Protein AF-A0AAV2E8G3-F1 (afdb_monomer_lite)

InterPro domains:
  IPR005162 Retrotransposon-derived protein PEG10, N-terminal capsid-like domain [PF03732] (43-99)

Foldseek 3Di:
DPLPQQADALDPPDDPVSNVVVLVVVLVVDDDPPDDSFRSSVVCVLPNYDHPRNVVVVPDPPPCPVTSVSVVVVCCVVRPPPVNVVVVVVVVVVVVVVVPDPPDDD

Sequence (106 aa):
MLQSEIEFNGMMREDAHAHVKSFYELTDGIKVKGVPQKAIRLRLFPFPLNGPTKKWLNNQPHHSIASWDDLCKKFSTRYIPPSKMALMRSEIIMFYEEEDEPLFEE

pLDDT: mean 72.89, std 15.79, range [37.88, 92.06]

Radius of gyration: 17.18 Å; chains: 1; bounding box: 50×40×43 Å

Organism: NCBI:txid586398

Secondary structure (DSSP, 8-state):
-TTSSS-B---TTS-HHHHHHHHHHHHHT---TT--HHHHHHHHTTSSB-HHHHHHHHTSPTTS--SHHHHHHHHHHHHS-HHHHHHHHHHHHHHHHHHT------

Structure (mmCIF, N/CA/C/O backbone):
data_AF-A0AAV2E8G3-F1
#
_entry.id   AF-A0AAV2E8G3-F1
#
loop_
_atom_site.group_PDB
_atom_site.id
_atom_site.type_symbol
_atom_site.label_atom_id
_atom_site.label_alt_id
_atom_site.label_comp_id
_atom_site.label_asym_id
_atom_site.label_entity_id
_atom_site.label_seq_id
_atom_site.pdbx_PDB_ins_code
_atom_site.Cartn_x
_atom_site.Cartn_y
_atom_site.Cartn_z
_atom_site.occupancy
_atom_site.B_iso_or_equiv
_atom_site.auth_seq_id
_atom_site.auth_comp_id
_atom_site.auth_asym_id
_atom_site.auth_atom_id
_atom_site.pdbx_PDB_model_num
ATOM 1 N N . MET A 1 1 ? 5.789 21.144 3.736 1.00 38.62 1 MET A N 1
ATOM 2 C CA . MET A 1 1 ? 4.745 20.580 2.854 1.00 38.62 1 MET A CA 1
ATOM 3 C C . MET A 1 1 ? 4.874 19.067 2.941 1.00 38.62 1 MET A C 1
ATOM 5 O O . MET A 1 1 ? 5.885 18.555 2.502 1.00 38.62 1 MET A O 1
ATOM 9 N N . LEU A 1 2 ? 3.920 18.368 3.565 1.00 41.75 2 LEU A N 1
ATOM 10 C CA . LEU A 1 2 ? 3.990 16.916 3.850 1.00 41.75 2 LEU A CA 1
ATOM 11 C C . LEU A 1 2 ? 3.728 16.021 2.620 1.00 41.75 2 LEU A C 1
ATOM 13 O O . LEU A 1 2 ? 3.635 14.807 2.736 1.00 41.75 2 LEU A O 1
ATOM 17 N N . GLN A 1 3 ? 3.544 16.618 1.441 1.00 44.22 3 GLN A N 1
ATOM 18 C CA . GLN A 1 3 ? 3.046 15.921 0.256 1.00 44.22 3 GLN A CA 1
ATOM 19 C C . GLN A 1 3 ? 4.149 15.187 -0.526 1.00 44.22 3 GLN A C 1
ATOM 21 O O . GLN A 1 3 ? 3.835 14.262 -1.263 1.00 44.22 3 GLN A O 1
ATOM 26 N N . SER A 1 4 ? 5.425 15.556 -0.347 1.00 49.69 4 SER A N 1
ATOM 27 C CA . SER A 1 4 ? 6.543 15.010 -1.133 1.00 49.69 4 SER A CA 1
ATOM 28 C C . SER A 1 4 ? 7.157 13.720 -0.580 1.00 49.69 4 SER A C 1
ATOM 30 O O . SER A 1 4 ? 7.846 13.032 -1.320 1.00 49.69 4 SER A O 1
ATOM 32 N N . GLU A 1 5 ? 6.939 13.378 0.695 1.00 52.62 5 GLU A N 1
ATOM 33 C CA . GLU A 1 5 ? 7.536 12.178 1.324 1.00 52.62 5 GLU A CA 1
ATOM 34 C C . GLU A 1 5 ? 6.665 10.921 1.208 1.00 52.62 5 GLU A C 1
ATOM 36 O O . GLU A 1 5 ? 7.113 9.820 1.513 1.00 52.62 5 GLU A O 1
ATOM 41 N N . ILE A 1 6 ? 5.419 11.070 0.755 1.00 60.81 6 ILE A N 1
ATOM 42 C CA . ILE A 1 6 ? 4.440 9.980 0.708 1.00 60.81 6 ILE A CA 1
ATOM 43 C C . ILE A 1 6 ? 4.097 9.622 -0.738 1.00 60.81 6 ILE A C 1
ATOM 45 O O . ILE A 1 6 ? 3.353 8.685 -0.968 1.00 60.81 6 ILE A O 1
ATOM 49 N N . GLU A 1 7 ? 4.599 10.343 -1.734 1.00 67.50 7 GLU A N 1
ATOM 50 C CA . GLU A 1 7 ? 4.284 10.050 -3.127 1.00 67.50 7 GLU A CA 1
ATOM 51 C C . GLU A 1 7 ? 5.105 8.853 -3.625 1.00 67.50 7 GLU A C 1
ATOM 53 O O . GLU A 1 7 ? 6.324 8.830 -3.479 1.00 67.50 7 GLU A O 1
ATOM 58 N N . PHE A 1 8 ? 4.442 7.842 -4.193 1.00 72.94 8 PHE A N 1
ATOM 59 C CA . PHE A 1 8 ? 5.118 6.669 -4.754 1.00 72.94 8 PHE A CA 1
ATOM 60 C C . PHE A 1 8 ? 4.727 6.441 -6.208 1.00 72.94 8 PHE A C 1
ATOM 62 O O . PHE A 1 8 ? 3.566 6.172 -6.544 1.00 72.94 8 PHE A O 1
ATOM 69 N N . ASN A 1 9 ? 5.735 6.518 -7.073 1.00 69.19 9 ASN A N 1
ATOM 70 C CA . ASN A 1 9 ? 5.611 6.409 -8.522 1.00 69.19 9 ASN A CA 1
ATOM 71 C C . ASN A 1 9 ? 6.035 5.030 -9.052 1.00 69.19 9 ASN A C 1
ATOM 73 O O . ASN A 1 9 ? 5.817 4.728 -10.229 1.00 69.19 9 ASN A O 1
ATOM 77 N N . GLY A 1 10 ? 6.606 4.180 -8.195 1.00 64.75 10 GLY A N 1
ATOM 78 C CA . GLY A 1 10 ? 7.116 2.861 -8.560 1.00 64.75 10 GLY A CA 1
ATOM 79 C C . GLY A 1 10 ? 8.444 2.914 -9.317 1.00 64.75 10 GLY A C 1
ATOM 80 O O . GLY A 1 10 ? 8.728 2.012 -10.106 1.00 64.75 10 GLY A O 1
ATOM 81 N N . MET A 1 11 ? 9.239 3.973 -9.134 1.00 70.25 11 MET A N 1
ATOM 82 C CA . MET A 1 11 ? 10.546 4.102 -9.780 1.00 70.25 11 MET A CA 1
ATOM 83 C C . MET A 1 11 ? 11.593 3.205 -9.112 1.00 70.25 11 MET A C 1
ATOM 85 O O . MET A 1 11 ? 11.543 2.946 -7.916 1.00 70.25 11 MET A O 1
ATOM 89 N N . MET A 1 12 ? 12.611 2.789 -9.872 1.00 55.66 12 MET A N 1
ATOM 90 C CA . MET A 1 12 ? 13.666 1.872 -9.404 1.00 55.66 12 MET A CA 1
ATOM 91 C C . MET A 1 12 ? 14.467 2.396 -8.193 1.00 55.66 12 MET A C 1
ATOM 93 O O . MET A 1 12 ? 15.098 1.612 -7.489 1.00 55.66 12 MET A O 1
ATOM 97 N N . ARG A 1 13 ? 14.446 3.717 -7.963 1.00 61.03 13 ARG A N 1
ATOM 98 C CA . ARG A 1 13 ? 15.113 4.402 -6.844 1.00 61.03 13 ARG A CA 1
ATOM 99 C C . ARG A 1 13 ? 14.216 4.609 -5.619 1.00 61.03 13 ARG A C 1
ATOM 101 O O . ARG A 1 13 ? 14.736 4.954 -4.567 1.00 61.03 13 ARG A O 1
ATOM 108 N N . GLU A 1 14 ? 12.902 4.438 -5.753 1.00 67.81 14 GLU A N 1
ATOM 109 C CA . GLU A 1 14 ? 11.966 4.592 -4.639 1.00 67.81 14 GLU A CA 1
ATOM 110 C C . GLU A 1 14 ? 11.930 3.301 -3.813 1.00 67.81 14 GLU A C 1
ATOM 112 O O . GLU A 1 14 ? 11.862 2.191 -4.353 1.00 67.81 14 GLU A O 1
ATOM 117 N N . ASP A 1 15 ? 11.968 3.437 -2.489 1.00 70.19 15 ASP A N 1
ATOM 118 C CA . ASP A 1 15 ? 11.855 2.300 -1.586 1.00 70.19 15 ASP A CA 1
ATOM 119 C C . ASP A 1 15 ? 10.384 2.032 -1.240 1.00 70.19 15 ASP A C 1
ATOM 121 O O . ASP A 1 15 ? 9.765 2.721 -0.427 1.00 70.19 15 ASP A O 1
ATOM 125 N N . ALA A 1 16 ? 9.826 0.993 -1.865 1.00 71.56 16 ALA A N 1
ATOM 126 C CA . ALA A 1 16 ? 8.467 0.532 -1.607 1.00 71.56 16 ALA A CA 1
ATOM 127 C C . ALA A 1 16 ? 8.239 0.151 -0.132 1.00 71.56 16 ALA A C 1
ATOM 129 O O . ALA A 1 16 ? 7.123 0.294 0.362 1.00 71.56 16 ALA A O 1
ATOM 130 N N . HIS A 1 17 ? 9.271 -0.319 0.575 1.00 70.19 17 HIS A N 1
ATOM 131 C CA . HIS A 1 17 ? 9.162 -0.695 1.981 1.00 70.19 17 HIS A CA 1
ATOM 132 C C . HIS A 1 17 ? 9.066 0.534 2.884 1.00 70.19 17 HIS A C 1
ATOM 134 O O . HIS A 1 17 ? 8.146 0.620 3.698 1.00 70.19 17 HIS A O 1
ATOM 140 N N . ALA A 1 18 ? 9.951 1.516 2.687 1.00 74.19 18 ALA A N 1
ATOM 141 C CA . ALA A 1 18 ? 9.889 2.787 3.405 1.00 74.19 18 ALA A CA 1
ATOM 142 C C . ALA A 1 18 ? 8.539 3.487 3.181 1.00 74.19 18 ALA A C 1
ATOM 144 O O . ALA A 1 18 ? 7.895 3.911 4.137 1.00 74.19 18 ALA A O 1
ATOM 145 N N . HIS A 1 19 ? 8.052 3.500 1.937 1.00 73.94 19 HIS A N 1
ATOM 146 C CA . HIS A 1 19 ? 6.743 4.055 1.600 1.00 73.94 19 HIS A CA 1
ATOM 147 C C . HIS A 1 19 ? 5.592 3.374 2.355 1.00 73.94 19 HIS A C 1
ATOM 149 O O . HIS A 1 19 ? 4.727 4.044 2.923 1.00 73.94 19 HIS A O 1
ATOM 155 N N . VAL A 1 20 ? 5.582 2.036 2.392 1.00 75.25 20 VAL A N 1
ATOM 156 C CA . VAL A 1 20 ? 4.570 1.284 3.142 1.00 75.25 20 VAL A CA 1
ATOM 157 C C . VAL A 1 20 ? 4.660 1.621 4.630 1.00 75.25 20 VAL A C 1
ATOM 159 O O . VAL A 1 20 ? 3.628 1.907 5.232 1.00 75.25 20 VAL A O 1
ATOM 162 N N . LYS A 1 21 ? 5.860 1.669 5.220 1.00 78.88 21 LYS A N 1
ATOM 163 C CA . LYS A 1 21 ? 6.047 2.028 6.635 1.00 78.88 21 LYS A CA 1
ATOM 164 C C . LYS A 1 21 ? 5.484 3.418 6.955 1.00 78.88 21 LYS A C 1
ATOM 166 O O . LYS A 1 21 ? 4.653 3.535 7.854 1.00 78.88 21 LYS A O 1
ATOM 171 N N . SER A 1 22 ? 5.835 4.438 6.172 1.00 76.62 22 SER A N 1
ATOM 172 C CA . SER A 1 22 ? 5.302 5.797 6.346 1.00 76.62 22 SER A CA 1
ATOM 173 C C . SER A 1 22 ? 3.778 5.844 6.192 1.00 76.62 22 SER A C 1
ATOM 175 O O . SER A 1 22 ? 3.090 6.548 6.930 1.00 76.62 22 SER A O 1
ATOM 177 N N . PHE A 1 23 ? 3.208 5.046 5.284 1.00 79.62 23 PHE A N 1
ATOM 178 C CA . PHE A 1 23 ? 1.757 4.920 5.150 1.00 79.62 23 PHE A CA 1
ATOM 179 C C . PHE A 1 23 ? 1.093 4.297 6.393 1.00 79.62 23 PHE A C 1
ATOM 181 O O . PHE A 1 23 ? 0.018 4.740 6.814 1.00 79.62 23 PHE A O 1
ATOM 188 N N . TYR A 1 24 ? 1.716 3.289 7.011 1.00 80.44 24 TYR A N 1
ATOM 189 C CA . TYR A 1 24 ? 1.229 2.715 8.270 1.00 80.44 24 TYR A CA 1
ATOM 190 C C . TYR A 1 24 ? 1.221 3.757 9.395 1.00 80.44 24 TYR A C 1
ATOM 192 O O . TYR A 1 24 ? 0.198 3.902 10.062 1.00 80.44 24 TYR A O 1
ATOM 200 N N . GLU A 1 25 ? 2.297 4.531 9.544 1.00 81.44 25 GLU A N 1
ATOM 201 C CA . GLU A 1 25 ? 2.412 5.584 10.563 1.00 81.44 25 GLU A CA 1
ATOM 202 C C . GLU A 1 25 ? 1.342 6.678 10.385 1.00 81.44 25 GLU A C 1
ATOM 204 O O . GLU A 1 25 ? 0.653 7.048 11.338 1.00 81.44 25 GLU A O 1
ATOM 209 N N . LEU A 1 26 ? 1.113 7.137 9.149 1.00 79.38 26 LEU A N 1
ATOM 210 C CA . LEU A 1 26 ? 0.092 8.147 8.840 1.00 79.38 26 LEU A CA 1
ATOM 211 C C . LEU A 1 26 ? -1.333 7.660 9.112 1.00 79.38 26 LEU A C 1
ATOM 213 O O . LEU A 1 26 ? -2.181 8.410 9.600 1.00 79.38 26 LEU A O 1
ATOM 217 N N . THR A 1 27 ? -1.621 6.403 8.774 1.00 81.19 27 THR A N 1
ATOM 218 C CA . THR A 1 27 ? -2.968 5.841 8.939 1.00 81.19 27 THR A CA 1
ATOM 219 C C . THR A 1 27 ? -3.268 5.416 10.371 1.00 81.19 27 THR A C 1
ATOM 221 O O . THR A 1 27 ? -4.439 5.288 10.730 1.00 81.19 27 THR A O 1
ATOM 224 N N . ASP A 1 28 ? -2.254 5.248 11.219 1.00 83.38 28 ASP A N 1
ATOM 225 C CA . ASP A 1 28 ? -2.447 4.903 12.627 1.00 83.38 28 ASP A CA 1
ATOM 226 C C . ASP A 1 28 ? -3.058 6.030 13.455 1.00 83.38 28 ASP A C 1
ATOM 228 O O . ASP A 1 28 ? -3.871 5.747 14.343 1.00 83.38 28 ASP A O 1
ATOM 232 N N . GLY A 1 29 ? -2.769 7.284 13.099 1.00 82.50 29 GLY A N 1
ATOM 233 C CA . GLY A 1 29 ? -3.417 8.462 13.680 1.00 82.50 29 GLY A CA 1
ATOM 234 C C . GLY A 1 29 ? -4.884 8.635 13.264 1.00 82.50 29 GLY A C 1
ATOM 235 O O . GLY A 1 29 ? -5.628 9.376 13.905 1.00 82.50 29 GLY A O 1
ATOM 236 N N . ILE A 1 30 ? -5.334 7.936 12.218 1.00 84.81 30 ILE A N 1
ATOM 237 C CA . ILE A 1 30 ? -6.707 8.020 11.717 1.00 84.81 30 ILE A CA 1
ATOM 238 C C . ILE A 1 30 ? -7.524 6.898 12.353 1.00 84.81 30 ILE A C 1
ATOM 240 O O . ILE A 1 30 ? -7.346 5.725 12.033 1.00 84.81 30 ILE A O 1
ATOM 244 N N . LYS A 1 31 ? -8.455 7.256 13.242 1.00 89.75 31 LYS A N 1
ATOM 245 C CA . LYS A 1 31 ? -9.417 6.324 13.846 1.00 89.75 31 LYS A CA 1
ATOM 246 C C . LYS A 1 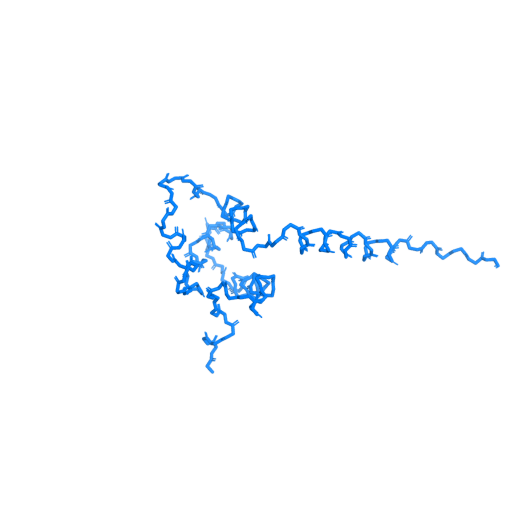31 ? -10.835 6.763 13.511 1.00 89.75 31 LYS A C 1
ATOM 248 O O . LYS A 1 31 ? -11.232 7.882 13.822 1.00 89.75 31 LYS A O 1
ATOM 253 N N . VAL A 1 32 ? -11.620 5.864 12.921 1.00 89.38 32 VAL A N 1
ATOM 254 C CA . VAL A 1 32 ? -13.051 6.085 12.675 1.00 89.38 32 VAL A CA 1
ATOM 255 C C . VAL A 1 32 ? -13.842 5.065 13.484 1.00 89.38 32 VAL A C 1
ATOM 257 O O . VAL A 1 32 ? -13.628 3.859 13.364 1.00 89.38 32 VAL A O 1
ATOM 260 N N . LYS A 1 33 ? -14.750 5.547 14.340 1.00 92.06 33 LYS A N 1
ATOM 261 C CA . LYS A 1 33 ? -15.548 4.690 15.225 1.00 92.06 33 LYS A CA 1
ATOM 262 C C . LYS A 1 33 ? -16.341 3.668 14.404 1.00 92.06 33 LYS A C 1
ATOM 264 O O . LYS A 1 33 ? -17.061 4.039 13.483 1.00 92.06 33 LYS A O 1
ATOM 269 N N . GLY A 1 34 ? -16.215 2.390 14.760 1.00 90.38 34 GLY A N 1
ATOM 270 C CA . GLY A 1 34 ? -16.922 1.291 14.094 1.00 90.38 34 GLY A CA 1
ATOM 271 C C . GLY A 1 34 ? -16.327 0.853 12.752 1.00 90.38 34 GLY A C 1
ATOM 272 O O . GLY A 1 34 ? -16.882 -0.042 12.124 1.00 90.38 34 GLY A O 1
ATOM 273 N N . VAL A 1 35 ? -15.203 1.432 12.314 1.00 89.31 35 VAL A N 1
ATOM 274 C CA . VAL A 1 35 ? -14.531 1.038 11.069 1.00 89.31 35 VAL A CA 1
ATOM 275 C C . VAL A 1 35 ? -13.203 0.344 11.393 1.00 89.31 35 VAL A C 1
ATOM 277 O O . VAL A 1 35 ? -12.368 0.922 12.090 1.00 89.31 35 VAL A O 1
ATOM 280 N N . PRO A 1 36 ? -12.958 -0.878 10.885 1.00 90.38 36 PRO A N 1
ATOM 281 C CA . PRO A 1 36 ? -11.676 -1.552 11.065 1.00 90.38 36 PRO A CA 1
ATOM 282 C C . PRO A 1 36 ? -10.520 -0.778 10.417 1.00 90.38 36 PRO A C 1
ATOM 284 O O . PRO A 1 36 ? -10.648 -0.301 9.288 1.00 90.38 36 PRO A O 1
ATOM 287 N N . GLN A 1 37 ? -9.344 -0.748 11.058 1.00 86.94 37 GLN A N 1
ATOM 288 C CA . GLN A 1 37 ? -8.178 -0.038 10.504 1.00 86.94 37 GLN A CA 1
ATOM 289 C C . GLN A 1 37 ? -7.756 -0.529 9.122 1.00 86.94 37 GLN A C 1
ATOM 291 O O . GLN A 1 37 ? -7.363 0.269 8.274 1.00 86.94 37 GLN A O 1
ATOM 296 N N . LYS A 1 38 ? -7.887 -1.830 8.854 1.00 86.62 38 LYS A N 1
ATOM 297 C CA . LYS A 1 38 ? -7.617 -2.393 7.526 1.00 86.62 38 LYS A CA 1
ATOM 298 C C . LYS A 1 38 ? -8.511 -1.776 6.439 1.00 86.62 38 LYS A C 1
ATOM 300 O O . LYS A 1 38 ? -8.034 -1.538 5.336 1.00 86.62 38 LYS A O 1
ATOM 305 N N . ALA A 1 39 ? -9.774 -1.469 6.745 1.00 87.19 39 ALA A N 1
ATOM 306 C CA . ALA A 1 39 ? -10.695 -0.837 5.798 1.00 87.19 39 ALA A CA 1
ATOM 307 C C . ALA A 1 39 ? -10.345 0.641 5.557 1.00 87.19 39 ALA A C 1
ATOM 309 O O . ALA A 1 39 ? -10.420 1.119 4.425 1.00 87.19 39 ALA A O 1
ATOM 310 N N . ILE A 1 40 ? -9.903 1.347 6.604 1.00 88.00 40 ILE A N 1
ATOM 311 C CA . ILE A 1 40 ? -9.389 2.720 6.494 1.00 88.00 40 ILE A CA 1
ATOM 312 C C . ILE A 1 40 ? -8.146 2.741 5.598 1.00 88.00 40 ILE A C 1
ATOM 314 O O . ILE A 1 40 ? -8.109 3.487 4.621 1.00 88.00 40 ILE A O 1
ATOM 318 N N . ARG A 1 41 ? -7.175 1.858 5.857 1.00 86.94 41 ARG A N 1
ATOM 319 C CA . ARG A 1 41 ? -5.956 1.713 5.045 1.00 86.94 41 ARG A CA 1
ATOM 320 C C . ARG A 1 41 ? -6.264 1.372 3.591 1.00 86.94 41 ARG A C 1
ATOM 322 O O . ARG A 1 41 ? -5.765 2.048 2.700 1.00 86.94 41 ARG A O 1
ATOM 329 N N . LEU A 1 42 ? -7.148 0.404 3.343 1.00 88.00 42 LEU A N 1
ATOM 330 C CA . LEU A 1 42 ? -7.570 0.034 1.990 1.00 88.00 42 LEU A CA 1
ATOM 331 C C . LEU A 1 42 ? -8.144 1.230 1.215 1.00 88.00 42 LEU A C 1
ATOM 333 O O . LEU A 1 42 ? -7.831 1.414 0.042 1.00 88.00 42 LEU A O 1
ATOM 337 N N . ARG A 1 43 ? -8.945 2.073 1.878 1.00 88.75 43 ARG A N 1
ATOM 338 C CA . ARG A 1 43 ? -9.544 3.264 1.262 1.00 88.75 43 ARG A CA 1
ATOM 339 C C . ARG A 1 43 ? -8.548 4.405 1.051 1.00 88.75 43 ARG A C 1
ATOM 341 O O . ARG A 1 43 ? -8.721 5.184 0.118 1.00 88.75 43 ARG A O 1
ATOM 348 N N . LEU A 1 44 ? -7.536 4.520 1.909 1.00 86.12 44 LEU A N 1
ATOM 349 C CA . LEU A 1 44 ? -6.543 5.595 1.857 1.00 86.12 44 LEU A CA 1
ATOM 350 C C . LEU A 1 44 ? -5.329 5.273 0.979 1.00 86.12 44 LEU A C 1
ATOM 352 O O . LEU A 1 44 ? -4.660 6.189 0.512 1.00 86.12 44 LEU A O 1
ATOM 356 N N . PHE A 1 45 ? -5.066 3.999 0.697 1.00 84.50 45 PHE A N 1
ATOM 357 C CA . PHE A 1 45 ? -3.919 3.565 -0.103 1.00 84.50 45 PHE A CA 1
ATOM 358 C C . PHE A 1 45 ? -3.795 4.214 -1.490 1.00 84.50 45 PHE A C 1
ATOM 360 O O . PHE A 1 45 ? -2.674 4.493 -1.893 1.00 84.50 45 PHE A O 1
ATOM 367 N N . PRO A 1 46 ? -4.879 4.514 -2.236 1.00 84.81 46 PRO A N 1
ATOM 368 C CA . PRO A 1 46 ? -4.758 5.137 -3.557 1.00 84.81 46 PRO A CA 1
ATOM 369 C C . PRO A 1 46 ? -4.274 6.597 -3.551 1.00 84.81 46 PRO A C 1
ATOM 371 O O . PRO A 1 46 ? -3.876 7.104 -4.600 1.00 84.81 46 PRO A O 1
ATOM 374 N N . PHE A 1 47 ? -4.368 7.300 -2.417 1.00 82.12 47 PHE A N 1
ATOM 375 C CA . PHE A 1 47 ? -4.022 8.723 -2.312 1.00 82.12 47 PHE A CA 1
ATOM 376 C C . PHE A 1 47 ? -2.533 9.015 -2.518 1.00 82.12 47 PHE A C 1
ATOM 378 O O . PHE A 1 47 ? -2.233 9.874 -3.346 1.00 82.12 47 PHE A O 1
ATOM 385 N N . PRO A 1 48 ? -1.612 8.320 -1.829 1.00 79.94 48 PRO A N 1
ATOM 386 C CA . PRO A 1 48 ? -0.177 8.530 -2.004 1.00 79.94 48 PRO A CA 1
ATOM 387 C C . PRO A 1 48 ? 0.392 7.956 -3.316 1.00 79.94 48 PRO A C 1
ATOM 389 O O . PRO A 1 48 ? 1.545 8.204 -3.659 1.00 79.94 48 PRO A O 1
ATOM 392 N N . LEU A 1 49 ? -0.390 7.188 -4.079 1.00 82.12 49 LEU A N 1
ATOM 393 C CA . LEU A 1 49 ? 0.067 6.634 -5.351 1.00 82.12 49 LEU A CA 1
ATOM 394 C C . LEU A 1 49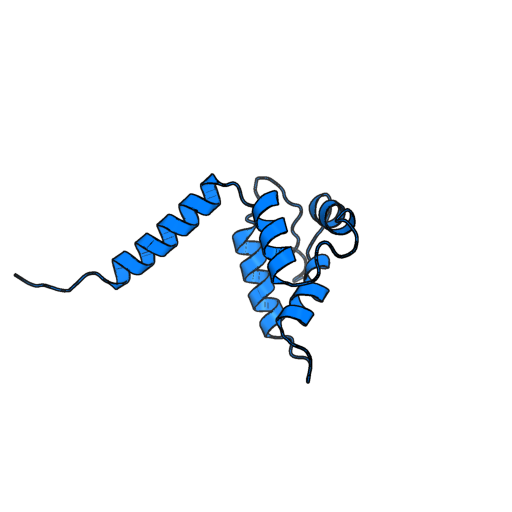 ? -0.053 7.659 -6.474 1.00 82.12 49 LEU A C 1
ATOM 396 O O . LEU A 1 49 ? -1.106 8.288 -6.648 1.00 82.12 49 LEU A O 1
ATOM 400 N N . ASN A 1 50 ? 0.970 7.715 -7.325 1.00 80.56 50 ASN A N 1
ATOM 401 C CA . ASN A 1 50 ? 0.916 8.483 -8.561 1.00 80.56 50 ASN A CA 1
ATOM 402 C C . ASN A 1 50 ? 1.455 7.689 -9.769 1.00 80.56 50 ASN A C 1
ATOM 404 O O . ASN A 1 50 ? 1.915 6.547 -9.652 1.00 80.56 50 ASN A O 1
ATOM 408 N N . GLY A 1 51 ? 1.261 8.248 -10.965 1.00 84.56 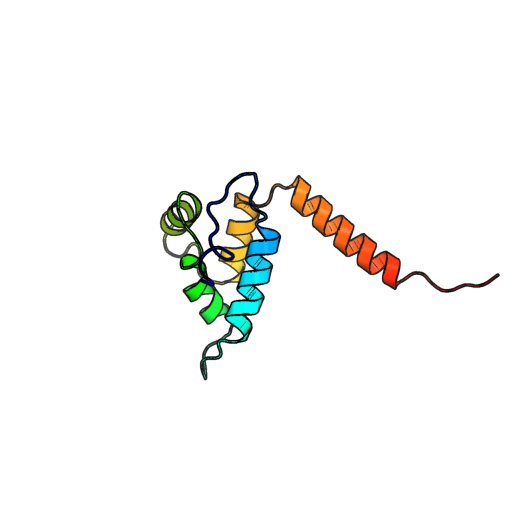51 GLY A N 1
ATOM 409 C CA . GLY A 1 51 ? 1.818 7.753 -12.216 1.00 84.56 51 GLY A CA 1
ATOM 410 C C . GLY A 1 51 ? 1.505 6.272 -12.504 1.00 84.56 51 GLY A C 1
ATOM 411 O O . GLY A 1 51 ? 0.337 5.859 -12.464 1.00 84.56 51 GLY A O 1
ATOM 412 N N . PRO A 1 52 ? 2.526 5.454 -12.829 1.00 81.81 52 PRO A N 1
ATOM 413 C CA . PRO A 1 52 ? 2.357 4.042 -13.175 1.00 81.81 52 PRO A CA 1
ATOM 414 C C . PRO A 1 52 ? 1.696 3.195 -12.081 1.00 81.81 52 PRO A C 1
ATOM 416 O O . PRO A 1 52 ? 0.940 2.275 -12.401 1.00 81.81 52 PRO A O 1
ATOM 419 N N . THR A 1 53 ? 1.942 3.502 -10.805 1.00 83.94 53 THR A N 1
ATOM 420 C CA . THR A 1 53 ? 1.419 2.716 -9.678 1.00 83.94 53 THR A CA 1
ATOM 421 C C . THR A 1 53 ? -0.066 2.945 -9.461 1.00 83.94 53 THR A C 1
ATOM 423 O O . THR A 1 53 ? -0.832 1.988 -9.321 1.00 83.94 53 THR A O 1
ATOM 426 N N . LYS A 1 54 ? -0.509 4.201 -9.555 1.00 85.75 54 LYS A N 1
ATOM 427 C CA . LYS A 1 54 ? -1.938 4.528 -9.518 1.00 85.75 54 LYS A CA 1
ATOM 428 C C . LYS A 1 54 ? -2.687 3.910 -10.700 1.00 85.75 54 LYS A C 1
ATOM 430 O O . LYS A 1 54 ? -3.764 3.344 -10.527 1.00 85.75 54 LYS A O 1
ATOM 435 N N . LYS A 1 55 ? -2.088 3.953 -11.898 1.00 87.69 55 LYS A N 1
ATOM 436 C CA . LYS A 1 55 ? -2.653 3.324 -13.102 1.00 87.69 55 LYS A CA 1
ATOM 437 C C . LYS A 1 55 ? -2.773 1.805 -12.951 1.00 87.69 55 LYS A C 1
ATOM 439 O O . LYS A 1 55 ? -3.793 1.239 -13.326 1.00 87.69 55 LYS A O 1
ATOM 444 N N . TRP A 1 56 ? -1.766 1.144 -12.378 1.00 90.12 56 TRP A N 1
ATOM 445 C CA . TRP A 1 56 ? -1.816 -0.294 -12.097 1.00 90.12 56 TRP A CA 1
ATOM 446 C C . TRP A 1 56 ? -2.932 -0.664 -11.116 1.00 90.12 56 TRP A C 1
ATOM 448 O O . TRP A 1 56 ? -3.638 -1.645 -11.359 1.00 90.12 56 TRP A O 1
ATOM 458 N N . LEU A 1 57 ? -3.108 0.120 -10.046 1.00 88.12 57 LEU A N 1
ATOM 459 C CA . LEU A 1 57 ? -4.155 -0.125 -9.055 1.00 88.12 57 LEU A CA 1
ATOM 460 C C . LEU A 1 57 ? -5.552 0.015 -9.678 1.00 88.12 57 LEU A C 1
ATOM 462 O O . LEU A 1 57 ? -6.403 -0.846 -9.476 1.00 88.12 57 LEU A O 1
ATOM 466 N N . ASN A 1 58 ? -5.760 1.047 -10.499 1.00 87.31 58 ASN A N 1
ATOM 467 C CA . ASN A 1 58 ? -7.029 1.277 -11.197 1.00 87.31 58 ASN A CA 1
ATOM 468 C C . ASN A 1 58 ? -7.336 0.217 -12.268 1.00 87.31 58 ASN A C 1
ATOM 470 O O . ASN A 1 58 ? -8.497 -0.010 -12.587 1.00 87.31 58 ASN A O 1
ATOM 474 N N . ASN A 1 59 ? -6.307 -0.438 -12.813 1.00 89.75 59 ASN A N 1
ATOM 475 C CA . ASN A 1 59 ? -6.447 -1.490 -13.822 1.00 89.75 59 ASN A CA 1
ATOM 476 C C . ASN A 1 59 ? -6.651 -2.890 -13.219 1.00 89.75 59 ASN A C 1
ATOM 478 O O . ASN A 1 59 ? -6.660 -3.879 -13.956 1.00 89.75 59 ASN A O 1
ATOM 482 N N . GLN A 1 60 ? -6.765 -3.014 -11.894 1.00 89.62 60 GLN A N 1
ATOM 483 C CA . GLN A 1 60 ? -7.060 -4.303 -11.281 1.00 89.62 60 GLN A CA 1
ATOM 484 C C . GLN A 1 60 ? -8.479 -4.757 -11.655 1.00 89.62 60 GLN A C 1
ATOM 486 O O . GLN A 1 60 ? -9.399 -3.939 -11.650 1.00 89.62 60 GLN A O 1
ATOM 491 N N . PRO A 1 61 ? -8.694 -6.054 -11.945 1.00 89.19 61 PRO A N 1
ATOM 492 C CA . PRO A 1 61 ? -10.033 -6.566 -12.199 1.00 89.19 61 PRO A CA 1
ATOM 493 C C . PRO A 1 61 ? -10.985 -6.249 -11.041 1.00 89.19 61 PRO A C 1
ATOM 495 O O . PRO A 1 61 ? -10.574 -6.271 -9.872 1.00 89.19 61 PRO A O 1
ATOM 498 N N . HIS A 1 62 ? -12.258 -6.007 -11.361 1.00 81.25 62 HIS A N 1
ATOM 499 C CA . HIS A 1 62 ? -13.308 -5.807 -10.362 1.00 81.25 62 HIS A CA 1
ATOM 500 C C . HIS A 1 62 ? -13.285 -6.936 -9.326 1.00 81.25 62 HIS A C 1
ATOM 502 O O . HIS A 1 62 ? -13.117 -8.104 -9.673 1.00 81.25 62 HIS A O 1
ATOM 508 N N . HIS A 1 63 ? -13.417 -6.576 -8.048 1.00 82.06 63 HIS A N 1
ATOM 509 C CA . HIS A 1 63 ? -13.384 -7.498 -6.903 1.00 82.06 63 HIS A CA 1
ATOM 510 C C . HIS A 1 63 ? -12.066 -8.261 -6.684 1.00 82.06 63 HIS A C 1
ATOM 512 O O . HIS A 1 63 ? -11.972 -9.028 -5.732 1.00 82.06 63 HIS A O 1
ATOM 518 N N . SER A 1 64 ? -11.021 -8.037 -7.491 1.00 85.81 64 SER A N 1
ATOM 519 C CA . SER A 1 64 ? -9.734 -8.719 -7.286 1.00 85.81 64 SER A CA 1
ATOM 520 C C . SER A 1 64 ? -8.945 -8.201 -6.080 1.00 85.81 64 SER A C 1
ATOM 522 O O . SER A 1 64 ? -8.032 -8.878 -5.617 1.00 85.81 64 SER A O 1
ATOM 524 N N . ILE A 1 65 ? -9.284 -7.012 -5.577 1.00 87.75 65 ILE A N 1
ATOM 525 C CA . ILE A 1 65 ? -8.803 -6.476 -4.304 1.00 87.75 65 ILE A CA 1
ATOM 526 C C . ILE A 1 65 ? -10.034 -6.242 -3.431 1.00 87.75 65 ILE A C 1
ATOM 528 O O . ILE A 1 65 ? -10.687 -5.204 -3.535 1.00 87.75 65 ILE A O 1
ATOM 532 N N . ALA A 1 66 ? -10.380 -7.238 -2.618 1.00 87.44 66 ALA A N 1
ATOM 533 C CA . ALA A 1 66 ? -11.518 -7.168 -1.703 1.00 87.44 66 ALA A CA 1
ATOM 534 C C . ALA A 1 66 ? -11.090 -6.784 -0.278 1.00 87.44 66 ALA A C 1
ATOM 536 O O . ALA A 1 66 ? -11.884 -6.234 0.485 1.00 87.44 66 ALA A O 1
ATOM 537 N N . SER A 1 67 ? -9.832 -7.047 0.078 1.00 88.75 67 SER A N 1
ATOM 538 C CA . SER A 1 67 ? -9.279 -6.786 1.402 1.00 88.75 67 SER A CA 1
ATOM 539 C C . SER A 1 67 ? -7.934 -6.059 1.344 1.00 88.75 67 SER A C 1
ATOM 541 O O . SER A 1 67 ? -7.261 -6.001 0.312 1.00 88.75 67 SER A O 1
ATOM 543 N N . TRP A 1 68 ? -7.522 -5.516 2.492 1.00 86.50 68 TRP A N 1
ATOM 544 C CA . TRP A 1 68 ? -6.175 -4.970 2.675 1.00 86.50 68 TRP A CA 1
ATOM 545 C C . TRP A 1 68 ? -5.088 -6.019 2.408 1.00 86.50 68 TRP A C 1
ATOM 547 O O . TRP A 1 68 ? -4.057 -5.707 1.820 1.00 86.50 68 TRP A O 1
ATOM 557 N N . ASP A 1 69 ? -5.330 -7.269 2.800 1.00 85.75 69 ASP A N 1
ATOM 558 C CA . ASP A 1 69 ? -4.364 -8.355 2.649 1.00 85.75 69 ASP A CA 1
ATOM 559 C C . ASP A 1 69 ? -4.183 -8.741 1.162 1.00 85.75 69 ASP A C 1
ATOM 561 O O . ASP A 1 69 ? -3.051 -8.939 0.709 1.00 85.75 69 ASP A O 1
ATOM 565 N N . ASP A 1 70 ? -5.263 -8.733 0.366 1.00 86.88 70 ASP A N 1
ATOM 566 C CA . ASP A 1 70 ? -5.193 -8.930 -1.094 1.00 86.88 70 ASP A CA 1
ATOM 567 C C . ASP A 1 70 ? -4.388 -7.825 -1.781 1.00 86.88 70 ASP A C 1
ATOM 569 O O . ASP A 1 70 ? -3.568 -8.097 -2.668 1.00 86.88 70 ASP A O 1
ATOM 573 N N . LEU A 1 71 ? -4.618 -6.576 -1.360 1.00 87.50 71 LEU A N 1
ATOM 574 C CA . LEU A 1 71 ? -3.896 -5.414 -1.863 1.00 87.50 71 LEU A CA 1
ATOM 575 C C . LEU A 1 71 ? -2.402 -5.553 -1.578 1.00 87.50 71 LEU A C 1
ATOM 577 O O . LEU A 1 71 ? -1.603 -5.462 -2.510 1.00 87.50 71 LEU A O 1
ATOM 581 N N . CYS A 1 72 ? -2.031 -5.826 -0.322 1.00 83.50 72 CYS A N 1
ATOM 582 C CA . CYS A 1 72 ? -0.643 -6.017 0.091 1.00 83.50 72 CYS A CA 1
ATOM 583 C C . CYS A 1 72 ? 0.031 -7.113 -0.737 1.00 83.50 72 CYS A C 1
ATOM 585 O O . CYS A 1 72 ?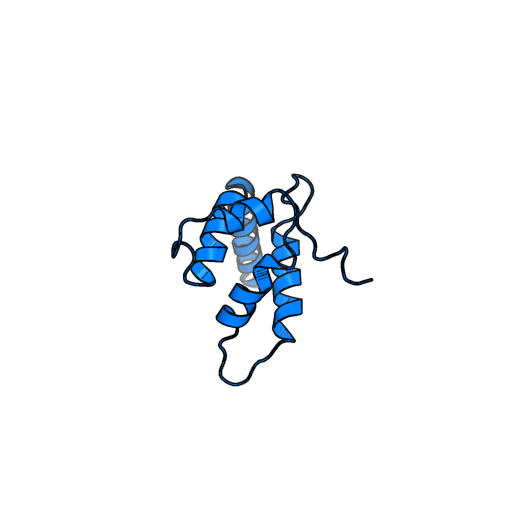 1.080 -6.880 -1.331 1.00 83.50 72 CYS A O 1
ATOM 587 N N . LYS A 1 73 ? -0.605 -8.283 -0.873 1.00 85.00 73 LYS A N 1
ATOM 588 C CA . LYS A 1 73 ? -0.053 -9.408 -1.638 1.00 85.00 73 LYS A CA 1
ATOM 589 C C . LYS A 1 73 ? 0.219 -9.041 -3.098 1.00 85.00 73 LYS A C 1
ATOM 591 O O . LYS A 1 73 ? 1.296 -9.333 -3.624 1.00 85.00 73 LYS A O 1
ATOM 596 N N . LYS A 1 74 ? -0.742 -8.396 -3.764 1.00 87.81 74 LYS A N 1
ATOM 597 C CA . LYS A 1 74 ? -0.615 -7.971 -5.167 1.00 87.81 74 LYS A CA 1
ATOM 598 C C . LYS A 1 74 ? 0.428 -6.872 -5.338 1.00 87.81 74 LYS A C 1
ATOM 600 O O . LYS A 1 74 ? 1.225 -6.939 -6.273 1.00 87.81 74 LYS A O 1
ATOM 605 N N . PHE A 1 75 ? 0.440 -5.895 -4.436 1.00 84.69 75 PHE A N 1
ATOM 606 C CA . PHE A 1 75 ? 1.388 -4.789 -4.454 1.00 84.69 75 PHE A CA 1
ATOM 607 C C . PHE A 1 75 ? 2.820 -5.287 -4.253 1.00 84.69 75 PHE A C 1
ATOM 609 O O . PHE A 1 75 ? 3.683 -5.006 -5.082 1.00 84.69 75 PHE A O 1
ATOM 616 N N . SER A 1 76 ? 3.055 -6.115 -3.232 1.00 79.69 76 SER A N 1
A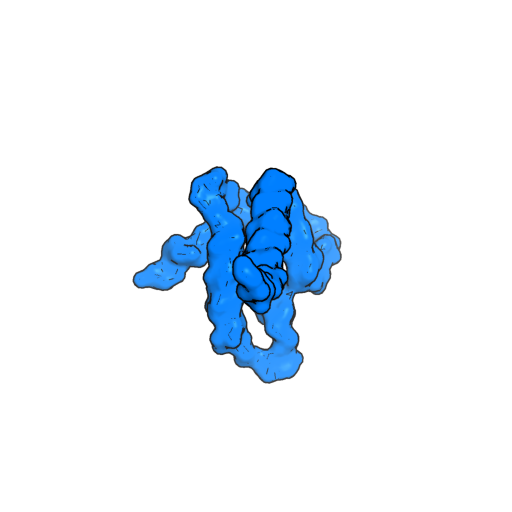TOM 617 C CA . SER A 1 76 ? 4.360 -6.727 -2.978 1.00 79.69 76 SER A CA 1
ATOM 618 C C . SER A 1 76 ? 4.822 -7.578 -4.158 1.00 79.69 76 SER A C 1
ATOM 620 O O . SER A 1 76 ? 5.953 -7.438 -4.597 1.00 79.69 76 SER A O 1
ATOM 622 N N . THR A 1 77 ? 3.939 -8.394 -4.742 1.00 83.12 77 THR A N 1
ATOM 623 C CA . THR A 1 77 ? 4.281 -9.215 -5.920 1.00 83.12 77 THR A CA 1
ATOM 624 C C . THR A 1 77 ? 4.681 -8.365 -7.131 1.00 83.12 77 THR A C 1
ATOM 626 O O . THR A 1 77 ? 5.510 -8.779 -7.937 1.00 83.12 77 THR A O 1
ATOM 629 N N . ARG A 1 78 ? 4.080 -7.180 -7.291 1.00 83.38 78 ARG A N 1
ATOM 630 C CA . ARG A 1 78 ? 4.327 -6.300 -8.438 1.00 83.38 78 ARG A CA 1
ATOM 631 C C . ARG A 1 78 ? 5.559 -5.412 -8.264 1.00 83.38 78 ARG A C 1
ATOM 633 O O . ARG A 1 78 ? 6.265 -5.195 -9.245 1.00 83.38 78 ARG A O 1
ATOM 640 N N . TYR A 1 79 ? 5.765 -4.865 -7.068 1.00 77.88 79 TYR A N 1
ATOM 641 C CA . TYR A 1 79 ? 6.727 -3.784 -6.820 1.00 77.88 79 TYR A CA 1
ATOM 642 C C . TYR A 1 79 ? 7.904 -4.179 -5.927 1.00 77.88 79 TYR A C 1
ATOM 644 O O . TYR A 1 79 ? 8.891 -3.448 -5.893 1.00 77.88 79 TYR A O 1
ATOM 652 N N . ILE A 1 80 ? 7.843 -5.321 -5.234 1.00 71.75 80 ILE A N 1
ATOM 653 C CA . ILE A 1 80 ? 8.956 -5.830 -4.426 1.00 71.75 80 ILE A CA 1
ATOM 654 C C . ILE A 1 80 ? 9.599 -6.999 -5.183 1.00 71.75 80 ILE A C 1
ATOM 656 O O . ILE A 1 80 ? 8.988 -8.062 -5.307 1.00 71.75 80 ILE A O 1
ATOM 660 N N . PRO A 1 81 ? 10.832 -6.835 -5.697 1.00 72.12 81 PRO A N 1
ATOM 661 C CA . PRO A 1 81 ? 11.562 -7.922 -6.332 1.00 72.12 81 PRO A CA 1
ATOM 662 C C . PRO A 1 81 ? 11.694 -9.129 -5.390 1.00 72.12 81 PRO A C 1
ATOM 664 O O . PRO A 1 81 ? 11.940 -8.933 -4.195 1.00 72.12 81 PRO A O 1
ATOM 667 N N . PRO A 1 82 ? 11.633 -10.371 -5.903 1.00 66.19 82 PRO A N 1
ATOM 668 C CA . PRO A 1 82 ? 11.843 -11.572 -5.094 1.00 66.19 82 PRO A CA 1
ATOM 669 C C . PRO A 1 82 ? 13.162 -11.549 -4.307 1.00 66.19 82 PRO A C 1
ATOM 671 O O . PRO A 1 82 ? 13.199 -12.001 -3.167 1.00 66.19 82 PRO A O 1
ATOM 674 N N . SER A 1 83 ? 14.219 -10.956 -4.874 1.00 63.22 83 SER A N 1
ATOM 675 C CA . SER A 1 83 ? 15.516 -10.771 -4.212 1.00 63.22 83 SER A CA 1
ATOM 676 C C . SER A 1 83 ? 15.446 -9.842 -2.995 1.00 63.22 83 SER A C 1
ATOM 678 O O . SER A 1 83 ? 16.016 -10.169 -1.961 1.00 63.22 83 SER A O 1
ATOM 680 N N . LYS A 1 84 ? 14.700 -8.728 -3.066 1.00 63.16 84 LYS A N 1
ATOM 681 C CA . LYS A 1 84 ? 14.471 -7.844 -1.906 1.00 63.16 84 LYS A CA 1
ATOM 682 C C . LYS A 1 84 ? 13.603 -8.514 -0.842 1.00 63.16 84 LYS A C 1
ATOM 684 O O . LYS A 1 84 ? 13.839 -8.325 0.340 1.00 63.16 84 LYS A O 1
ATOM 689 N N . MET A 1 85 ? 12.629 -9.326 -1.251 1.00 61.97 85 MET A N 1
ATOM 690 C CA . MET A 1 85 ? 11.791 -10.086 -0.319 1.00 61.97 85 MET A CA 1
ATOM 691 C C . MET A 1 85 ? 12.585 -11.176 0.416 1.00 61.97 85 MET A C 1
ATOM 693 O O . MET A 1 85 ? 12.341 -11.412 1.596 1.00 61.97 85 MET A O 1
ATOM 697 N N . ALA A 1 86 ? 13.531 -11.829 -0.267 1.00 59.47 86 ALA A N 1
ATOM 698 C CA . ALA A 1 86 ? 14.458 -12.777 0.343 1.00 59.47 86 ALA A CA 1
ATOM 699 C C . ALA A 1 86 ? 15.410 -12.081 1.325 1.00 59.47 86 ALA A C 1
ATOM 701 O O . ALA A 1 86 ? 15.547 -12.565 2.441 1.00 59.47 86 ALA A O 1
ATOM 702 N N . LEU A 1 87 ? 15.966 -10.922 0.946 1.00 60.38 87 LEU A N 1
ATOM 703 C CA . LEU A 1 87 ? 16.806 -10.101 1.825 1.00 60.38 87 LEU A CA 1
ATOM 704 C C . LEU A 1 87 ? 16.058 -9.639 3.082 1.00 60.38 87 LEU A C 1
ATOM 706 O O . LEU A 1 87 ? 16.574 -9.797 4.176 1.00 60.38 87 LEU A O 1
ATOM 710 N N . MET A 1 88 ? 14.813 -9.170 2.956 1.00 59.25 88 MET A N 1
ATOM 711 C CA . MET A 1 88 ? 13.989 -8.788 4.114 1.00 59.25 88 MET A CA 1
ATOM 712 C C . MET A 1 88 ? 13.675 -9.977 5.025 1.00 59.25 88 MET A C 1
ATOM 714 O O . MET A 1 88 ? 13.640 -9.831 6.240 1.00 59.25 88 MET A O 1
ATOM 718 N N . ARG A 1 89 ? 13.439 -11.169 4.459 1.00 59.12 89 ARG A N 1
ATOM 719 C CA . ARG A 1 89 ? 13.243 -12.386 5.260 1.00 59.12 89 ARG A CA 1
ATOM 720 C C . ARG A 1 89 ? 14.521 -12.781 5.985 1.00 59.12 89 ARG A C 1
ATOM 722 O O . ARG A 1 89 ? 14.427 -13.124 7.154 1.00 59.12 89 ARG A O 1
ATOM 729 N N . SER A 1 90 ? 15.677 -12.719 5.323 1.00 54.72 90 SER A N 1
ATOM 730 C CA . SER A 1 90 ? 16.958 -12.971 5.985 1.00 54.72 90 SER A CA 1
ATOM 731 C C . SER A 1 90 ? 17.281 -11.901 7.017 1.00 54.72 90 SER A C 1
ATOM 733 O O . SER A 1 90 ? 17.777 -12.256 8.063 1.00 54.72 90 SER A O 1
ATOM 735 N N . GLU A 1 91 ? 16.964 -10.626 6.785 1.00 52.41 91 GLU A N 1
ATOM 736 C CA . GLU A 1 91 ? 17.155 -9.563 7.777 1.00 52.41 91 GLU A CA 1
ATOM 737 C C . GLU A 1 91 ? 16.256 -9.770 8.990 1.00 52.41 91 GLU A C 1
ATOM 739 O O . GLU 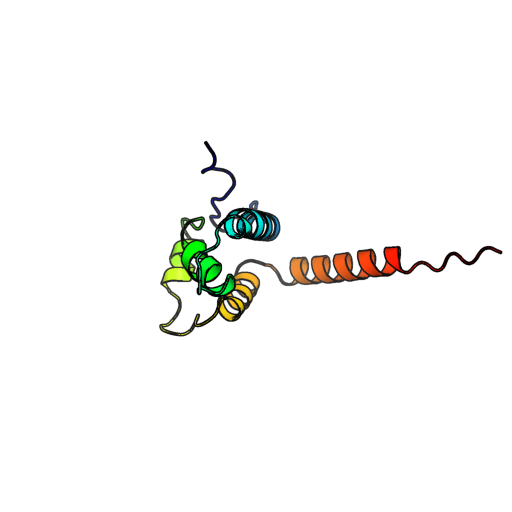A 1 91 ? 16.746 -9.667 10.097 1.00 52.41 91 GLU A O 1
ATOM 744 N N . ILE A 1 92 ? 14.980 -10.132 8.808 1.00 53.69 92 ILE A N 1
ATOM 745 C CA . ILE A 1 92 ? 14.085 -10.472 9.924 1.00 53.69 92 ILE A CA 1
ATOM 746 C C . ILE A 1 92 ? 14.614 -11.693 10.682 1.00 53.69 92 ILE A C 1
ATOM 748 O O . ILE A 1 92 ? 14.672 -11.656 11.902 1.00 53.69 92 ILE A O 1
ATOM 752 N N . ILE A 1 93 ? 15.015 -12.757 9.979 1.00 54.38 93 ILE A N 1
ATOM 753 C CA . ILE A 1 93 ? 15.580 -13.959 10.610 1.00 54.38 93 ILE A CA 1
ATOM 754 C C . ILE A 1 93 ? 16.873 -13.617 11.359 1.00 54.38 93 ILE A C 1
ATOM 756 O O . ILE A 1 93 ? 16.976 -13.975 12.518 1.00 54.38 93 ILE A O 1
ATOM 760 N N . MET A 1 94 ? 17.792 -12.856 10.761 1.00 47.44 94 MET A N 1
ATOM 761 C CA . MET A 1 94 ? 19.036 -12.420 11.406 1.00 47.44 94 MET A CA 1
ATOM 762 C C . MET A 1 94 ? 18.775 -11.497 12.604 1.00 47.44 94 MET A C 1
ATOM 764 O O . MET A 1 94 ? 19.453 -11.627 13.608 1.00 47.44 94 MET A O 1
ATOM 768 N N . PHE A 1 95 ? 17.778 -10.606 12.540 1.00 37.88 95 PHE A N 1
ATOM 769 C CA . PHE A 1 95 ? 17.406 -9.740 13.667 1.00 37.88 95 PHE A CA 1
ATOM 770 C C . PHE A 1 95 ? 16.828 -10.548 14.836 1.00 37.88 95 PHE A C 1
ATOM 772 O O . PHE A 1 95 ? 17.106 -10.248 15.989 1.00 37.88 95 PHE A O 1
ATOM 779 N N . TYR A 1 96 ? 16.031 -11.581 14.540 1.00 45.53 96 TYR A N 1
ATOM 780 C CA . TYR A 1 96 ? 15.514 -12.500 15.556 1.00 45.53 96 TYR A CA 1
ATOM 781 C C . TYR A 1 96 ? 16.587 -13.472 16.067 1.00 45.53 96 TYR A C 1
ATOM 783 O O . TYR A 1 96 ? 16.539 -13.841 17.231 1.00 45.53 96 TYR A O 1
ATOM 791 N N . GLU A 1 97 ? 17.559 -13.864 15.241 1.00 45.38 97 GLU A N 1
ATOM 792 C CA . GLU A 1 97 ? 18.697 -14.699 15.651 1.00 45.38 97 GLU A CA 1
ATOM 793 C C . GLU A 1 97 ? 19.734 -13.909 16.474 1.00 45.38 97 GLU A C 1
ATOM 795 O O . GLU A 1 97 ? 20.342 -14.489 17.366 1.00 45.38 97 GLU A O 1
ATOM 800 N N . GLU A 1 98 ? 19.898 -12.597 16.252 1.00 47.25 98 GLU A N 1
ATOM 801 C CA . GLU A 1 98 ? 20.694 -11.714 17.127 1.00 47.25 98 GLU A CA 1
ATOM 802 C C . GLU A 1 98 ? 20.010 -11.452 18.485 1.00 47.25 98 GLU A C 1
ATOM 804 O O . GLU A 1 98 ? 20.698 -11.268 19.487 1.00 47.25 98 GLU A O 1
ATOM 809 N N . GLU A 1 99 ? 18.671 -11.449 18.558 1.00 45.06 99 GLU A N 1
ATOM 810 C CA . GLU A 1 99 ? 17.941 -11.337 19.837 1.00 45.06 99 GLU A CA 1
ATOM 811 C C . GLU A 1 99 ? 17.939 -12.646 20.654 1.00 45.06 99 GLU A C 1
ATOM 813 O O . GLU A 1 99 ? 17.745 -12.598 21.870 1.00 45.06 99 GLU A O 1
ATOM 818 N N . ASP A 1 100 ? 18.189 -13.791 20.011 1.00 44.28 100 ASP A N 1
ATOM 819 C CA . ASP A 1 100 ? 18.244 -15.130 20.617 1.00 44.28 100 ASP A CA 1
ATOM 820 C C . ASP A 1 100 ? 19.687 -15.671 20.709 1.00 44.28 100 ASP A C 1
ATOM 822 O O . ASP A 1 100 ? 19.907 -16.883 20.688 1.00 44.28 100 ASP A O 1
ATOM 826 N N . GLU A 1 101 ? 20.696 -14.800 20.838 1.00 46.56 101 GLU A N 1
ATOM 827 C CA . GLU A 1 101 ? 22.038 -15.241 21.229 1.00 46.56 101 GLU A CA 1
ATOM 828 C C . GLU A 1 101 ? 21.999 -15.654 22.717 1.00 46.56 101 GLU A C 1
ATOM 830 O O . GLU A 1 101 ? 21.821 -14.801 23.597 1.00 46.56 101 GLU A O 1
ATOM 835 N N . PRO A 1 102 ? 22.134 -16.950 23.069 1.00 49.94 102 PRO A N 1
ATOM 836 C CA . PRO A 1 102 ? 22.288 -17.310 24.462 1.00 49.94 102 PRO A CA 1
ATOM 837 C C . PRO A 1 102 ? 23.628 -16.749 24.945 1.00 49.94 102 PRO A C 1
ATOM 839 O O . PRO A 1 102 ? 24.689 -17.173 24.488 1.00 49.94 102 PRO A O 1
ATOM 842 N N . LEU A 1 103 ? 23.568 -15.825 25.908 1.00 51.03 103 LEU A N 1
ATOM 843 C CA . LEU A 1 103 ? 24.670 -15.511 26.817 1.00 51.03 103 LEU A CA 1
ATOM 844 C C . LEU A 1 103 ? 25.059 -16.798 27.558 1.00 51.03 103 LEU A C 1
ATOM 846 O O . LEU A 1 103 ? 24.620 -17.039 28.680 1.00 51.03 103 LEU A O 1
ATOM 850 N N . PHE A 1 104 ? 25.848 -17.652 26.919 1.00 46.66 104 PHE A N 1
ATOM 851 C CA . PHE A 1 104 ? 26.633 -18.654 27.616 1.00 46.66 104 PHE A CA 1
ATOM 852 C C . PHE A 1 104 ? 28.080 -18.182 27.628 1.00 46.66 104 PHE A C 1
ATOM 854 O O . PHE A 1 104 ? 28.820 -18.301 26.654 1.00 46.66 104 PHE A O 1
ATOM 861 N N . GLU A 1 105 ? 28.415 -17.579 28.767 1.00 48.22 105 GLU A N 1
ATOM 862 C CA . GLU A 1 105 ? 29.760 -17.535 29.323 1.00 48.22 105 GLU A CA 1
ATOM 863 C C . GLU A 1 105 ? 30.338 -18.954 29.370 1.00 48.22 105 GLU A C 1
ATOM 865 O O . GLU A 1 105 ? 29.699 -19.829 29.951 1.00 48.22 105 GLU A O 1
ATOM 870 N N . GLU A 1 106 ? 31.545 -19.146 28.829 1.00 42.19 106 GLU A N 1
ATOM 871 C CA . GLU A 1 106 ? 32.630 -19.921 29.461 1.00 42.19 106 GLU A CA 1
ATOM 872 C C . GLU A 1 106 ? 33.994 -19.313 29.099 1.00 42.19 106 GLU A C 1
ATOM 874 O O . GLU A 1 106 ? 34.241 -19.049 27.898 1.00 42.19 106 GLU A O 1
#